Protein AF-A0A090NFR6-F1 (afdb_monomer_lite)

Sequence (154 aa):
MNPGTDLTVVDASGKQPIVLLQGYQMQGSENTLYLAAGQRLALATLSEEGIKALTVNGEWQADEYGNQWRQASLQGALTDPALADRKPLWQYAEKLDDTYCAGCHAPIAADHYTVNAWPSIAKGMGARTSMSENELDILTRYFQYNAKDITEKQ

Radius of gyration: 16.69 Å; chains: 1; bounding box: 44×32×42 Å

InterPro domains:
  IPR051174 Cytochrome c-type Electron Transfer [PTHR30333] (9-112)

Structure (mmCIF, N/CA/C/O backbone):
data_AF-A0A090NFR6-F1
#
_entry.id   AF-A0A090NFR6-F1
#
loop_
_atom_site.group_PDB
_atom_site.id
_atom_site.type_symbol
_atom_site.label_atom_id
_atom_site.label_alt_id
_atom_site.label_comp_id
_atom_site.label_asym_id
_atom_site.label_entity_id
_atom_site.label_seq_id
_atom_site.pdbx_PDB_ins_code
_atom_site.Cartn_x
_atom_site.Cartn_y
_atom_site.Cartn_z
_atom_site.occupancy
_atom_site.B_iso_or_equiv
_atom_site.auth_seq_id
_atom_site.auth_comp_id
_atom_site.auth_asym_id
_atom_site.auth_atom_id
_atom_site.pdbx_PDB_model_num
ATOM 1 N N . MET A 1 1 ? -3.425 7.484 4.835 1.00 87.62 1 MET A N 1
ATOM 2 C CA . MET A 1 1 ? -3.380 6.158 4.171 1.00 87.62 1 MET A CA 1
ATOM 3 C C . MET A 1 1 ? -2.516 6.277 2.940 1.00 87.62 1 MET A C 1
ATOM 5 O O . MET A 1 1 ? -2.387 7.384 2.429 1.00 87.62 1 MET A O 1
ATOM 9 N N . ASN A 1 2 ? -1.930 5.179 2.480 1.00 92.56 2 ASN A N 1
ATOM 10 C CA . ASN A 1 2 ? -1.019 5.230 1.351 1.00 92.56 2 ASN A CA 1
ATOM 11 C C . ASN A 1 2 ? -1.704 4.876 0.015 1.00 92.56 2 ASN A C 1
ATOM 13 O O . ASN A 1 2 ? -2.687 4.125 0.029 1.00 92.56 2 ASN A O 1
ATOM 17 N N . PRO A 1 3 ? -1.185 5.359 -1.135 1.00 92.31 3 PRO A N 1
ATOM 18 C CA . PRO A 1 3 ? -1.745 5.060 -2.449 1.00 92.31 3 PRO A CA 1
ATOM 19 C C . PRO A 1 3 ? -1.902 3.564 -2.722 1.00 92.31 3 PRO A C 1
ATOM 21 O O . PRO A 1 3 ? -1.072 2.740 -2.327 1.00 92.31 3 PRO A O 1
ATOM 24 N N . GLY A 1 4 ? -2.995 3.229 -3.407 1.00 92.81 4 GLY A N 1
ATOM 25 C CA . GLY A 1 4 ? -3.322 1.857 -3.768 1.00 92.81 4 GLY A CA 1
ATOM 26 C C . GLY A 1 4 ? -3.636 0.966 -2.574 1.00 92.81 4 GLY A C 1
ATOM 27 O O . GLY A 1 4 ? -3.490 -0.228 -2.703 1.00 92.81 4 GLY A O 1
ATOM 28 N N . THR A 1 5 ? -4.002 1.495 -1.406 1.00 94.38 5 THR A N 1
ATOM 29 C CA . THR A 1 5 ? -4.520 0.675 -0.296 1.00 94.38 5 THR A CA 1
ATOM 30 C C . THR A 1 5 ? -5.976 0.294 -0.565 1.00 94.38 5 THR A C 1
ATOM 32 O O . THR A 1 5 ? -6.773 1.171 -0.894 1.00 94.38 5 THR A O 1
ATOM 35 N N . ASP A 1 6 ? -6.336 -0.985 -0.401 1.00 92.38 6 ASP A N 1
ATOM 36 C CA . ASP A 1 6 ? -7.730 -1.432 -0.536 1.00 92.38 6 ASP A CA 1
ATOM 37 C C . ASP A 1 6 ? -8.523 -1.088 0.714 1.00 92.38 6 ASP A C 1
ATOM 39 O O . ASP A 1 6 ? -8.066 -1.270 1.845 1.00 92.38 6 ASP A O 1
ATOM 43 N N . LEU A 1 7 ? -9.741 -0.614 0.480 1.00 94.62 7 LEU A N 1
ATOM 44 C CA . LEU A 1 7 ? -10.709 -0.277 1.504 1.00 94.62 7 LEU A CA 1
ATOM 45 C C . LEU A 1 7 ? -12.019 -0.977 1.168 1.00 94.62 7 LEU A C 1
ATOM 47 O O . LEU A 1 7 ? -12.545 -0.835 0.066 1.00 94.62 7 LEU A O 1
ATOM 51 N N . THR A 1 8 ? -12.566 -1.707 2.134 1.00 95.06 8 THR A N 1
ATOM 52 C CA . THR A 1 8 ? -13.894 -2.308 1.989 1.00 95.06 8 THR A CA 1
ATOM 53 C C . THR A 1 8 ? -14.935 -1.329 2.510 1.00 95.06 8 THR A C 1
ATOM 55 O O . THR A 1 8 ? -14.901 -0.963 3.682 1.00 95.06 8 THR A O 1
ATOM 58 N N . VAL A 1 9 ? -15.871 -0.897 1.665 1.00 95.00 9 VAL A N 1
ATOM 59 C CA . VAL A 1 9 ? -16.996 -0.060 2.108 1.00 95.00 9 VAL A CA 1
ATOM 60 C C . VAL A 1 9 ? -17.951 -0.917 2.934 1.00 95.00 9 VAL A C 1
ATOM 62 O O . VAL A 1 9 ? -18.483 -1.905 2.434 1.00 95.00 9 VAL A O 1
ATOM 65 N N . VAL A 1 10 ? -18.170 -0.537 4.192 1.00 96.62 10 VAL A N 1
ATOM 66 C CA . VAL A 1 10 ? -19.092 -1.245 5.098 1.00 96.62 10 VAL A CA 1
ATOM 67 C C . VAL A 1 10 ? -20.444 -0.544 5.213 1.00 96.62 10 VAL A C 1
ATOM 69 O O . VAL A 1 10 ? -21.456 -1.200 5.436 1.00 96.62 10 VAL A O 1
ATOM 72 N N . ASP A 1 11 ? -20.470 0.777 5.039 1.00 95.12 11 ASP A N 1
ATOM 73 C CA . ASP A 1 11 ? -21.685 1.588 5.037 1.00 95.12 11 ASP A CA 1
ATOM 74 C C . ASP A 1 11 ? -21.459 2.832 4.169 1.00 95.12 11 ASP A C 1
ATOM 76 O O . ASP A 1 11 ? -20.455 3.524 4.318 1.00 95.12 11 ASP A O 1
ATOM 80 N N . ALA A 1 12 ? -22.392 3.121 3.265 1.00 92.81 12 ALA A N 1
ATOM 81 C CA . ALA A 1 12 ? -22.387 4.309 2.408 1.00 92.81 12 ALA A CA 1
ATOM 82 C C . ALA A 1 12 ? -23.692 5.120 2.509 1.00 92.81 12 ALA A C 1
ATOM 84 O O . ALA A 1 12 ? -23.943 5.994 1.683 1.00 92.81 12 ALA A O 1
ATOM 85 N N . SER A 1 13 ? -24.544 4.828 3.496 1.00 91.38 13 SER A N 1
ATOM 86 C CA . SER A 1 13 ? -25.833 5.501 3.699 1.00 91.38 13 SER A CA 1
ATOM 87 C C . SER A 1 13 ? -25.698 6.901 4.315 1.00 91.38 13 SER A C 1
ATOM 89 O O . SER A 1 13 ? -26.588 7.741 4.164 1.00 91.38 13 SER A O 1
ATOM 91 N N . GLY A 1 14 ? -24.586 7.154 5.011 1.00 87.81 14 GLY A N 1
ATOM 92 C CA . GLY A 1 14 ? -24.266 8.428 5.648 1.00 87.81 14 GLY A CA 1
ATOM 93 C C . GLY A 1 14 ? -23.604 9.454 4.719 1.00 87.81 14 GLY A C 1
ATOM 94 O O . GLY A 1 14 ? -23.395 9.232 3.532 1.00 87.81 14 GLY A O 1
ATOM 95 N N . LYS A 1 15 ? -23.227 10.608 5.290 1.00 87.44 15 LYS A N 1
ATOM 96 C CA . LYS A 1 15 ? -22.501 11.673 4.564 1.00 87.44 15 LYS A CA 1
ATOM 97 C C . LYS A 1 15 ? -21.082 11.275 4.156 1.00 87.44 15 LYS A C 1
ATOM 99 O O . LYS A 1 15 ? -20.573 11.783 3.165 1.00 87.44 15 LYS A O 1
ATOM 104 N N . GLN A 1 16 ? -20.441 10.435 4.961 1.00 93.38 16 GLN A N 1
ATOM 105 C CA . GLN A 1 16 ? -19.126 9.868 4.695 1.00 93.38 16 GLN A CA 1
ATOM 106 C C . GLN A 1 16 ? -19.268 8.352 4.751 1.00 93.38 16 GLN A C 1
ATOM 108 O O . GLN A 1 16 ? -19.887 7.858 5.701 1.00 93.38 16 GLN A O 1
ATOM 113 N N . PRO A 1 17 ? -18.736 7.614 3.765 1.00 94.56 17 PRO A N 1
ATOM 114 C CA . PRO A 1 17 ? -18.764 6.171 3.831 1.00 94.56 17 PRO A CA 1
ATOM 115 C C . PRO A 1 17 ? -17.872 5.701 4.980 1.00 94.56 17 PRO A C 1
ATOM 117 O O . PRO A 1 17 ? -16.782 6.233 5.208 1.00 94.56 17 PRO A O 1
ATOM 120 N N . ILE A 1 18 ? -18.340 4.696 5.705 1.00 96.00 18 ILE A N 1
ATOM 121 C CA . ILE A 1 18 ? -17.523 3.958 6.655 1.00 96.00 18 ILE A CA 1
ATOM 122 C C . ILE A 1 18 ? -16.798 2.868 5.870 1.00 96.00 18 ILE A C 1
ATOM 124 O O . ILE A 1 18 ? -17.405 2.126 5.090 1.00 96.00 18 ILE A O 1
ATOM 128 N N . VAL A 1 19 ? -15.491 2.776 6.078 1.00 96.44 19 VAL A N 1
ATOM 129 C CA . VAL A 1 19 ? -14.614 1.816 5.410 1.00 96.44 19 VAL A CA 1
ATOM 130 C C . VAL A 1 19 ? -13.887 0.951 6.427 1.00 96.44 19 VAL A C 1
ATOM 132 O O . VAL A 1 19 ? -13.605 1.381 7.544 1.00 96.44 19 VAL A O 1
ATOM 135 N N . LEU A 1 20 ? -13.579 -0.274 6.021 1.00 96.50 20 LEU A N 1
ATOM 136 C CA . LEU A 1 20 ? -12.737 -1.220 6.730 1.00 96.50 20 LEU A CA 1
ATOM 137 C C . LEU A 1 20 ? -11.392 -1.323 6.009 1.00 96.50 20 LEU A C 1
ATOM 139 O O . LEU A 1 20 ? -11.331 -1.685 4.832 1.00 96.50 20 LEU A O 1
ATOM 143 N N . LEU A 1 21 ? -10.326 -1.039 6.749 1.00 96.06 21 LEU A N 1
ATOM 144 C CA . LEU A 1 21 ? -8.948 -1.327 6.379 1.00 96.06 21 LEU A CA 1
ATOM 145 C C . LEU A 1 21 ? -8.512 -2.610 7.086 1.00 96.06 21 LEU A C 1
ATOM 147 O O . LEU A 1 21 ? -8.654 -2.723 8.305 1.00 96.06 21 LEU A O 1
ATOM 151 N N . GLN A 1 22 ? -7.954 -3.554 6.336 1.00 96.00 22 GLN A N 1
ATOM 152 C CA . GLN A 1 22 ? -7.386 -4.791 6.868 1.00 96.00 22 GLN A CA 1
ATOM 153 C C . GLN A 1 22 ? -5.902 -4.871 6.521 1.00 96.00 22 GLN A C 1
ATOM 155 O O . GLN A 1 22 ? -5.480 -4.416 5.461 1.00 96.00 22 GLN A O 1
ATOM 160 N N . GLY A 1 23 ? -5.115 -5.451 7.420 1.00 95.75 23 GLY A N 1
ATOM 161 C CA . GLY A 1 23 ? -3.697 -5.684 7.195 1.00 95.75 23 GLY A CA 1
ATOM 162 C C . GLY A 1 23 ? -3.059 -6.428 8.358 1.00 95.75 23 GLY A C 1
ATOM 163 O O . GLY A 1 23 ? -3.737 -7.064 9.168 1.00 95.75 23 GLY A O 1
ATOM 164 N N . TYR A 1 24 ? -1.739 -6.325 8.447 1.00 96.75 24 TYR A N 1
ATOM 165 C CA . TYR A 1 24 ? -0.934 -6.968 9.478 1.00 96.75 24 TYR A CA 1
ATOM 166 C C . TYR A 1 24 ? -0.137 -5.934 10.266 1.00 96.75 24 TYR A C 1
ATOM 168 O O . TYR A 1 24 ? 0.418 -4.998 9.692 1.00 96.75 24 TYR A O 1
ATOM 176 N N . GLN A 1 25 ? -0.049 -6.123 11.580 1.00 96.69 25 GLN A N 1
ATOM 177 C CA . GLN A 1 25 ? 0.918 -5.429 12.426 1.00 96.69 25 GLN A CA 1
ATOM 178 C C . GLN A 1 25 ? 2.178 -6.274 12.560 1.00 96.69 25 GLN A C 1
ATOM 180 O O . GLN A 1 25 ? 2.085 -7.496 12.675 1.00 96.69 25 GLN A O 1
ATOM 185 N N . MET A 1 26 ? 3.328 -5.607 12.621 1.00 96.44 26 MET A N 1
ATOM 186 C CA . MET A 1 26 ? 4.597 -6.194 13.047 1.00 96.44 26 MET A CA 1
ATOM 187 C C . MET A 1 26 ? 4.896 -5.740 14.478 1.00 96.44 26 MET A C 1
ATOM 189 O O . MET A 1 26 ? 4.750 -4.555 14.790 1.00 96.44 26 MET A O 1
ATOM 193 N N . GLN A 1 27 ? 5.319 -6.658 15.344 1.00 95.62 27 GLN A N 1
ATOM 194 C CA . GLN A 1 27 ? 5.689 -6.321 16.718 1.00 95.62 27 GLN A CA 1
ATOM 195 C C . GLN A 1 27 ? 6.874 -5.344 16.738 1.00 95.62 27 GLN A C 1
ATOM 197 O O . GLN A 1 27 ? 7.860 -5.538 16.023 1.00 95.62 27 GLN A O 1
ATOM 202 N N . GLY A 1 28 ? 6.772 -4.290 17.549 1.00 93.38 28 GLY A N 1
ATOM 203 C CA . GLY A 1 28 ? 7.728 -3.177 17.587 1.00 93.38 28 GLY A CA 1
ATOM 204 C C . GLY A 1 28 ? 7.521 -2.113 16.497 1.00 93.38 28 GLY A C 1
ATOM 205 O O . GLY A 1 28 ? 8.272 -1.140 16.456 1.00 93.38 28 GLY A O 1
ATOM 206 N N . SER A 1 29 ? 6.525 -2.280 15.620 1.00 94.00 29 SER A N 1
ATOM 207 C CA . SER A 1 29 ? 6.107 -1.307 14.599 1.00 94.00 29 SER A CA 1
ATOM 208 C C . SER A 1 29 ? 4.576 -1.263 14.465 1.00 94.00 29 SER A C 1
ATOM 210 O O . SER A 1 29 ? 4.019 -1.190 13.367 1.00 94.00 29 SER A O 1
ATOM 212 N N . GLU A 1 30 ? 3.871 -1.309 15.597 1.00 93.25 30 GLU A N 1
ATOM 213 C CA . GLU A 1 30 ? 2.408 -1.401 15.684 1.00 93.25 30 GLU A CA 1
ATOM 214 C C . GLU A 1 30 ? 1.675 -0.178 15.113 1.00 93.25 30 GLU A C 1
ATOM 216 O O . GLU A 1 30 ? 0.481 -0.254 14.818 1.00 93.25 30 GLU A O 1
ATOM 221 N N . ASN A 1 31 ? 2.379 0.939 14.925 1.00 95.56 31 ASN A N 1
ATOM 222 C CA . ASN A 1 31 ? 1.848 2.144 14.294 1.00 95.56 31 ASN A CA 1
ATOM 223 C C . ASN A 1 31 ? 1.685 2.021 12.771 1.00 95.56 31 ASN A C 1
ATOM 225 O O . ASN A 1 31 ? 1.238 2.975 12.144 1.00 95.56 31 ASN A O 1
ATOM 229 N N . THR A 1 32 ? 2.057 0.895 12.162 1.00 96.94 32 THR A N 1
ATOM 230 C CA . THR A 1 32 ? 1.957 0.682 10.716 1.00 96.94 32 THR A CA 1
ATOM 231 C C . THR A 1 32 ? 1.187 -0.599 10.423 1.00 96.94 32 THR A C 1
ATOM 233 O O . THR A 1 32 ? 1.455 -1.645 11.016 1.00 96.94 32 THR A O 1
ATOM 236 N N . LEU A 1 33 ? 0.238 -0.521 9.488 1.00 97.06 33 LEU A N 1
ATOM 237 C CA . LEU A 1 33 ? -0.394 -1.696 8.890 1.00 97.06 33 LEU A CA 1
ATOM 238 C C . LEU A 1 33 ? 0.293 -2.038 7.574 1.00 97.06 33 LEU A C 1
ATOM 240 O O . LEU A 1 33 ? 0.496 -1.167 6.726 1.00 97.06 33 LEU A O 1
ATOM 244 N N . TYR A 1 34 ? 0.607 -3.315 7.402 1.00 96.88 34 TYR A N 1
ATOM 245 C CA . TYR A 1 34 ? 1.237 -3.876 6.214 1.00 96.88 34 TYR A CA 1
ATOM 246 C C . TYR A 1 34 ? 0.270 -4.776 5.448 1.00 96.88 34 TYR A C 1
ATOM 248 O O . TYR A 1 34 ? -0.684 -5.294 6.031 1.00 96.88 34 TYR A O 1
ATOM 256 N N . LEU A 1 35 ? 0.528 -4.978 4.154 1.00 95.25 35 LEU A N 1
ATOM 257 C CA . LEU A 1 35 ? -0.309 -5.820 3.295 1.00 95.25 35 LEU A CA 1
ATOM 258 C C . LEU A 1 35 ? -0.394 -7.265 3.807 1.00 95.25 35 LEU A C 1
ATOM 260 O O . LEU A 1 35 ? -1.488 -7.808 3.933 1.00 95.25 35 LEU A O 1
ATOM 264 N N . ALA A 1 36 ? 0.752 -7.871 4.123 1.00 94.50 36 ALA A N 1
ATOM 265 C CA . ALA A 1 36 ? 0.840 -9.256 4.570 1.00 94.50 36 ALA A CA 1
ATOM 266 C C . ALA A 1 36 ? 1.980 -9.456 5.576 1.00 94.50 36 ALA A C 1
ATOM 268 O O . ALA A 1 36 ? 2.927 -8.666 5.632 1.00 94.50 36 ALA A O 1
ATOM 269 N N . ALA A 1 37 ? 1.913 -10.539 6.353 1.00 94.56 37 ALA A N 1
ATOM 270 C CA . ALA A 1 37 ? 3.024 -10.961 7.200 1.00 94.56 37 ALA A CA 1
ATOM 271 C C . ALA A 1 37 ? 4.287 -11.205 6.352 1.00 94.56 37 ALA A C 1
ATOM 273 O O . ALA A 1 37 ? 4.224 -11.811 5.284 1.00 94.56 37 ALA A O 1
ATOM 274 N N . GLY A 1 38 ? 5.432 -10.694 6.807 1.00 94.12 38 GLY A N 1
ATOM 275 C CA . GLY A 1 38 ? 6.707 -10.774 6.084 1.00 94.12 38 GLY A CA 1
ATOM 276 C C . GLY A 1 38 ? 6.840 -9.817 4.887 1.00 94.12 38 GLY A C 1
ATOM 277 O O . GLY A 1 38 ? 7.951 -9.626 4.392 1.00 94.12 38 GLY A O 1
ATOM 278 N N . GLN A 1 39 ? 5.763 -9.152 4.450 1.00 94.44 39 GLN A N 1
ATOM 279 C CA . GLN A 1 39 ? 5.766 -8.217 3.320 1.00 94.44 39 GLN A CA 1
ATOM 280 C C . GLN A 1 39 ? 5.618 -6.772 3.799 1.00 94.44 39 GLN A C 1
ATOM 282 O O . GLN A 1 39 ? 4.548 -6.313 4.192 1.00 94.44 39 GLN A O 1
ATOM 287 N N . ARG A 1 40 ? 6.706 -6.006 3.719 1.00 92.12 40 ARG A N 1
ATOM 288 C CA . ARG A 1 40 ? 6.825 -4.626 4.212 1.00 92.12 40 ARG A CA 1
ATOM 289 C C . ARG A 1 40 ? 6.249 -3.587 3.243 1.00 92.12 40 ARG A C 1
ATOM 291 O O . ARG A 1 40 ? 6.818 -2.510 3.066 1.00 92.12 40 ARG A O 1
ATOM 298 N N . LEU A 1 41 ? 5.104 -3.886 2.635 1.00 96.12 41 LEU A N 1
ATOM 299 C CA . LEU A 1 41 ? 4.298 -2.903 1.916 1.00 96.12 41 LEU A CA 1
ATOM 300 C C . LEU A 1 41 ? 3.349 -2.220 2.902 1.00 96.12 41 LEU A C 1
ATOM 302 O O . LEU A 1 41 ? 2.363 -2.816 3.330 1.00 96.12 41 LEU A O 1
ATOM 306 N N . ALA A 1 42 ? 3.659 -0.982 3.284 1.00 96.44 42 ALA A N 1
ATOM 307 C CA . ALA A 1 42 ? 2.842 -0.221 4.225 1.00 96.44 42 ALA A CA 1
ATOM 308 C C . ALA A 1 42 ? 1.538 0.266 3.569 1.00 96.44 42 ALA A C 1
ATOM 310 O O . ALA A 1 42 ? 1.570 0.999 2.572 1.00 96.44 42 ALA A O 1
ATOM 311 N N . LEU A 1 43 ? 0.403 -0.066 4.179 1.00 96.38 43 LEU A N 1
ATOM 312 C CA . LEU A 1 43 ? -0.941 0.381 3.800 1.00 96.38 43 LEU A CA 1
ATOM 313 C C . LEU A 1 43 ? -1.294 1.718 4.463 1.00 96.38 43 LEU A C 1
ATOM 315 O O . LEU A 1 43 ? -1.789 2.651 3.830 1.00 96.38 43 LEU A O 1
ATOM 319 N N . ALA A 1 44 ? -1.002 1.841 5.756 1.00 95.88 44 ALA A N 1
ATOM 320 C CA . ALA A 1 44 ? -1.287 3.048 6.517 1.00 95.88 44 ALA A CA 1
ATOM 321 C C . ALA A 1 44 ? -0.366 3.184 7.727 1.00 95.88 44 ALA A C 1
ATOM 323 O O . ALA A 1 44 ? 0.004 2.190 8.351 1.00 95.88 44 ALA A O 1
ATOM 324 N N . THR A 1 45 ? -0.085 4.434 8.083 1.00 95.69 45 THR A N 1
ATOM 325 C CA . THR A 1 45 ? 0.448 4.817 9.391 1.00 95.69 45 THR A CA 1
ATOM 326 C C . THR A 1 45 ? -0.713 5.258 10.276 1.00 95.69 45 THR A C 1
ATOM 328 O O . THR A 1 45 ? -1.600 5.987 9.825 1.00 95.69 45 THR A O 1
ATOM 331 N N . LEU A 1 46 ? -0.716 4.807 11.523 1.00 95.06 46 LEU A N 1
ATOM 332 C CA . LEU A 1 46 ? -1.763 5.023 12.510 1.00 95.06 46 LEU A CA 1
ATOM 333 C C . LEU A 1 46 ? -1.314 6.055 13.546 1.00 95.06 46 LEU A C 1
ATOM 335 O O . LEU A 1 46 ? -0.162 6.047 13.982 1.00 95.06 46 LEU A O 1
ATOM 339 N N . SER A 1 47 ? -2.244 6.912 13.970 1.00 94.69 47 SER A N 1
ATOM 340 C CA . SER A 1 47 ? -2.070 7.715 15.182 1.00 94.69 47 SER A CA 1
ATOM 341 C C . SER A 1 47 ? -2.201 6.842 16.434 1.00 94.69 47 SER A C 1
ATOM 343 O O . SER A 1 47 ? -2.599 5.677 16.354 1.00 94.69 47 SER A O 1
ATOM 345 N N . GLU A 1 48 ? -1.926 7.403 17.612 1.00 94.00 48 GLU A N 1
ATOM 346 C CA . GLU A 1 48 ? -2.148 6.696 18.880 1.00 94.00 48 GLU A CA 1
ATOM 347 C C . GLU A 1 48 ? -3.610 6.263 19.061 1.00 94.00 48 GLU A C 1
ATOM 349 O O . GLU A 1 48 ? -3.883 5.167 19.554 1.00 94.00 48 GLU A O 1
ATOM 354 N N . GLU A 1 49 ? -4.559 7.100 18.643 1.00 93.94 49 GLU A N 1
ATOM 355 C CA . GLU A 1 49 ? -5.989 6.784 18.651 1.00 93.94 49 GLU A CA 1
ATOM 356 C C . GLU A 1 49 ? -6.296 5.644 17.681 1.00 93.94 49 GLU A C 1
ATOM 358 O O . GLU A 1 49 ? -7.026 4.721 18.036 1.00 93.94 49 GLU A O 1
ATOM 363 N N . GLY A 1 50 ? -5.691 5.673 16.489 1.00 94.06 50 GLY A N 1
ATOM 364 C CA . GLY A 1 50 ? -5.821 4.608 15.497 1.00 94.06 50 GLY A CA 1
ATOM 365 C C . GLY A 1 50 ? -5.340 3.262 16.033 1.00 94.06 50 GLY A C 1
ATOM 366 O O . GLY A 1 50 ? -6.039 2.266 15.878 1.00 94.06 50 GLY A O 1
ATOM 367 N N . ILE A 1 51 ? -4.201 3.235 16.732 1.00 93.75 51 ILE A N 1
ATOM 368 C CA . ILE A 1 51 ? -3.669 2.017 17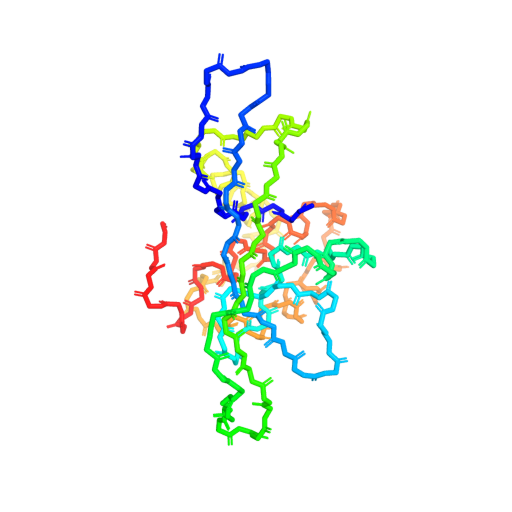.365 1.00 93.75 51 ILE A CA 1
ATOM 369 C C . ILE A 1 51 ? -4.639 1.483 18.426 1.00 93.75 51 ILE A C 1
ATOM 371 O O . ILE A 1 51 ? -4.900 0.282 18.462 1.00 93.75 51 ILE A O 1
ATOM 375 N N . LYS A 1 52 ? -5.201 2.357 19.272 1.00 93.88 52 LYS A N 1
ATOM 376 C CA . LYS A 1 52 ? -6.173 1.967 20.314 1.00 93.88 52 LYS A CA 1
ATOM 377 C C . LYS A 1 52 ? -7.499 1.471 19.731 1.00 93.88 52 LYS A C 1
ATOM 379 O O . LYS A 1 52 ? -8.166 0.661 20.367 1.00 93.88 52 LYS A O 1
ATOM 384 N N . ALA A 1 53 ? -7.876 1.958 18.550 1.00 95.62 53 ALA A N 1
ATOM 385 C CA . ALA A 1 53 ? -9.105 1.590 17.853 1.00 95.62 53 ALA A CA 1
ATOM 386 C C . ALA A 1 53 ? -8.973 0.325 16.985 1.00 95.62 53 ALA A C 1
ATOM 388 O O . ALA A 1 53 ? -9.971 -0.138 16.429 1.00 95.62 53 ALA A O 1
ATOM 389 N N . LEU A 1 54 ? -7.769 -0.243 16.848 1.00 95.56 54 LEU A N 1
ATOM 390 C CA . LEU A 1 54 ? -7.578 -1.465 16.077 1.00 95.56 54 LEU A CA 1
ATOM 391 C C . LEU A 1 54 ? -8.344 -2.633 16.688 1.00 95.56 54 LEU A C 1
ATOM 393 O O . LEU A 1 54 ? -8.221 -2.953 17.869 1.00 95.56 54 LEU A O 1
ATOM 397 N N . THR A 1 55 ? -9.048 -3.349 15.824 1.00 96.81 55 THR A N 1
ATOM 398 C CA . THR A 1 55 ? -9.496 -4.703 16.125 1.00 96.81 55 THR A CA 1
ATOM 399 C C . THR A 1 55 ? -8.366 -5.656 15.766 1.00 96.81 55 THR A C 1
ATOM 401 O O . THR A 1 55 ? -7.986 -5.767 14.600 1.00 96.81 55 THR A O 1
ATOM 404 N N . VAL A 1 56 ? -7.792 -6.309 16.773 1.00 95.06 56 VAL A N 1
ATOM 405 C CA . VAL A 1 56 ? -6.754 -7.326 16.580 1.00 95.06 56 VAL A CA 1
ATOM 406 C C . VAL A 1 56 ? -7.425 -8.660 16.282 1.00 95.06 56 VAL A C 1
ATOM 408 O O . VAL A 1 56 ? -8.233 -9.139 17.074 1.00 95.06 56 VAL A O 1
ATOM 411 N N . ASN A 1 57 ? -7.061 -9.263 15.153 1.00 87.31 57 ASN A N 1
ATOM 412 C CA . ASN A 1 57 ? -7.624 -10.519 14.682 1.00 87.31 57 ASN A CA 1
ATOM 413 C C . ASN A 1 57 ? -6.545 -11.605 14.778 1.00 87.31 57 ASN A C 1
ATOM 415 O O . ASN A 1 57 ? -5.700 -11.748 13.902 1.00 87.31 57 ASN A O 1
ATOM 419 N N . GLY A 1 58 ? -6.560 -12.368 15.870 1.00 86.69 58 GLY A N 1
ATOM 420 C CA . GLY A 1 58 ? -5.631 -13.479 16.081 1.00 86.69 58 GLY A CA 1
ATOM 421 C C . GLY A 1 58 ? -4.389 -13.139 16.906 1.00 86.69 58 GLY A C 1
ATOM 422 O O . GLY A 1 58 ? -4.218 -12.033 17.424 1.00 86.69 58 GLY A O 1
ATOM 423 N N . GLU A 1 59 ? -3.544 -14.151 17.073 1.00 93.81 59 GLU A N 1
ATOM 424 C CA . GLU A 1 59 ? -2.340 -14.099 17.901 1.00 93.81 59 GLU A CA 1
ATOM 425 C C . GLU A 1 59 ? -1.106 -13.696 17.090 1.00 93.81 59 GLU A C 1
ATOM 427 O O . GLU A 1 59 ? -1.110 -13.710 15.858 1.00 93.81 59 GLU A O 1
ATOM 432 N N . TRP A 1 60 ? -0.035 -13.336 17.797 1.00 96.81 60 TRP A N 1
ATOM 433 C CA . TRP A 1 60 ? 1.270 -13.120 17.184 1.00 96.81 60 TRP A CA 1
ATOM 434 C C . TRP A 1 60 ? 1.827 -14.428 16.620 1.00 96.81 60 TRP A C 1
ATOM 436 O O . TRP A 1 60 ? 1.823 -15.457 17.294 1.00 96.81 60 TRP A O 1
ATOM 446 N N . GLN A 1 61 ? 2.327 -14.369 15.390 1.00 96.88 61 GLN A N 1
ATOM 447 C CA . GLN A 1 61 ? 2.948 -15.486 14.693 1.00 96.88 61 GLN A CA 1
ATOM 448 C C . GLN A 1 61 ? 4.282 -15.054 14.092 1.00 96.88 61 GLN A C 1
ATOM 450 O O . GLN A 1 61 ? 4.385 -13.991 13.480 1.00 96.88 61 GLN A O 1
ATOM 455 N N . ALA A 1 62 ? 5.303 -15.890 14.266 1.00 96.81 62 ALA A N 1
ATOM 456 C CA . ALA A 1 62 ? 6.620 -15.660 13.694 1.00 96.81 62 ALA A CA 1
ATOM 457 C C . ALA A 1 62 ? 6.614 -15.904 12.178 1.00 96.81 62 ALA A C 1
ATOM 459 O O . ALA A 1 62 ? 6.081 -16.916 11.721 1.00 96.81 62 ALA A O 1
ATOM 460 N N . ASP A 1 63 ? 7.269 -15.030 11.415 1.00 94.25 63 ASP A N 1
ATOM 461 C CA . ASP A 1 63 ? 7.731 -15.365 10.067 1.00 94.25 63 ASP A CA 1
ATOM 462 C C . ASP A 1 63 ? 9.032 -16.195 10.107 1.00 94.25 63 ASP A C 1
ATOM 464 O O . ASP A 1 63 ? 9.586 -16.481 11.172 1.00 94.25 63 ASP A O 1
ATOM 468 N N . GLU A 1 64 ? 9.543 -16.579 8.934 1.00 92.31 64 GLU A N 1
ATOM 469 C CA . GLU A 1 64 ? 10.777 -17.371 8.791 1.00 92.31 64 GLU A CA 1
ATOM 470 C C . GLU A 1 64 ? 12.040 -16.684 9.353 1.00 92.31 64 GLU A C 1
ATOM 472 O O . GLU A 1 64 ? 13.049 -17.344 9.601 1.00 92.31 64 GLU A O 1
ATOM 477 N N . TYR A 1 65 ? 11.979 -15.372 9.597 1.00 91.94 65 TYR A N 1
ATOM 478 C CA . TYR A 1 65 ? 13.059 -14.566 10.168 1.00 91.94 65 TYR A CA 1
ATOM 479 C C . TYR A 1 65 ? 12.834 -14.246 11.654 1.00 91.94 65 TYR A C 1
ATOM 481 O O . TYR A 1 65 ? 13.630 -13.522 12.254 1.00 91.94 65 TYR A O 1
ATOM 489 N N . GLY A 1 66 ? 11.762 -14.770 12.257 1.00 94.56 66 GLY A N 1
ATOM 490 C CA . GLY A 1 66 ? 11.419 -14.568 13.662 1.00 94.56 66 GLY A CA 1
ATOM 491 C C . GLY A 1 66 ? 10.666 -13.270 13.964 1.00 94.56 66 GLY A C 1
ATOM 492 O O . GLY A 1 66 ? 10.385 -13.007 15.137 1.00 94.56 66 GLY A O 1
ATOM 493 N N . ASN A 1 67 ? 10.305 -12.464 12.957 1.00 96.31 67 ASN A N 1
ATOM 494 C CA . A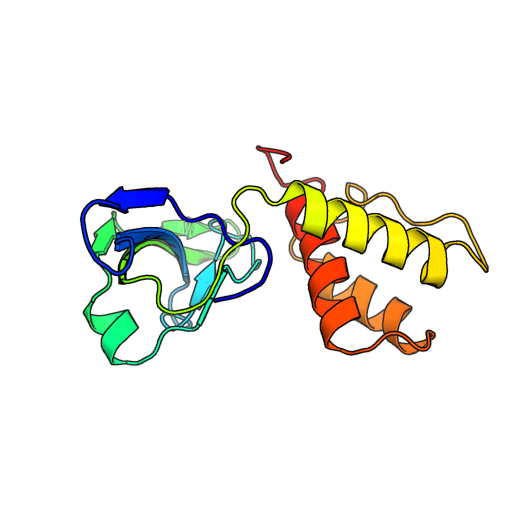SN A 1 67 ? 9.483 -11.276 13.194 1.00 96.31 67 ASN A CA 1
ATOM 495 C C . ASN A 1 67 ? 8.061 -11.710 13.545 1.00 96.31 67 ASN A C 1
ATOM 497 O O . ASN A 1 67 ? 7.488 -12.562 12.871 1.00 96.31 67 ASN A O 1
ATOM 501 N N . GLN A 1 68 ? 7.482 -11.105 14.578 1.00 97.62 68 GLN A N 1
ATOM 502 C CA . GLN A 1 68 ? 6.122 -11.414 15.006 1.00 97.62 68 GLN A CA 1
ATOM 503 C C . GLN A 1 68 ? 5.113 -10.554 14.248 1.00 97.62 68 GLN A C 1
ATOM 505 O O . GLN A 1 68 ? 5.212 -9.325 14.247 1.00 97.62 68 GLN A O 1
ATOM 510 N N . TRP A 1 69 ? 4.115 -11.207 13.660 1.00 97.62 69 TRP A N 1
ATOM 511 C CA . TRP A 1 69 ? 3.037 -10.591 12.899 1.00 97.62 69 TRP A CA 1
ATOM 512 C C . TRP A 1 69 ? 1.672 -11.020 13.423 1.00 97.62 69 TRP A C 1
ATOM 514 O O . TRP A 1 69 ? 1.508 -12.141 13.894 1.00 97.62 69 TRP A O 1
ATOM 524 N N . ARG A 1 70 ? 0.675 -10.146 13.320 1.00 96.94 70 ARG A N 1
ATOM 525 C CA . ARG A 1 70 ? -0.730 -10.496 13.578 1.00 96.94 70 ARG A CA 1
ATOM 526 C C . ARG A 1 70 ? -1.644 -9.705 12.661 1.00 96.94 70 ARG A C 1
ATOM 528 O O . ARG A 1 70 ? -1.295 -8.586 12.280 1.00 96.94 70 ARG A O 1
ATOM 535 N N . GLN A 1 71 ? -2.812 -10.247 12.338 1.00 96.75 71 GLN A N 1
ATOM 536 C CA . GLN A 1 71 ? -3.798 -9.489 11.576 1.00 96.75 71 GLN A CA 1
ATOM 537 C C . GLN A 1 71 ? -4.442 -8.426 12.465 1.00 96.75 71 GLN A C 1
ATOM 539 O O . GLN A 1 71 ? -4.695 -8.628 13.655 1.00 96.75 71 GLN A O 1
ATOM 544 N N . ALA A 1 72 ? -4.722 -7.276 11.875 1.00 96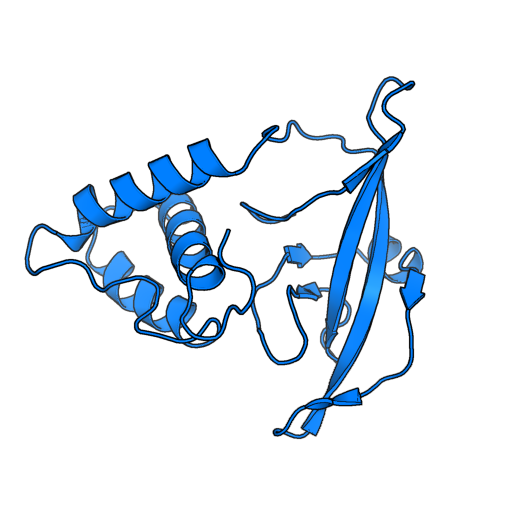.94 72 ALA A N 1
ATOM 545 C CA . ALA A 1 72 ? -5.477 -6.221 12.516 1.00 96.94 72 ALA A CA 1
ATOM 546 C C . ALA A 1 72 ? -6.321 -5.490 11.477 1.00 96.94 72 ALA A C 1
ATOM 548 O O . ALA A 1 72 ? -6.008 -5.458 10.284 1.00 96.94 72 ALA A O 1
ATOM 549 N N . SER A 1 73 ? -7.408 -4.897 11.941 1.00 96.94 73 SER A N 1
ATOM 550 C CA . SER A 1 73 ? -8.292 -4.111 11.100 1.00 96.94 73 SER A CA 1
ATOM 551 C C . SER A 1 73 ? -8.740 -2.845 11.802 1.00 96.94 73 SER A C 1
ATOM 553 O O . SER A 1 73 ? -8.907 -2.822 13.022 1.00 96.94 73 SER A O 1
ATOM 555 N N . LEU A 1 74 ? -8.973 -1.803 11.014 1.00 96.25 74 LEU A N 1
ATOM 556 C CA . LEU A 1 74 ? -9.485 -0.525 11.478 1.00 96.25 74 LEU A CA 1
ATOM 557 C C . LEU A 1 74 ? -10.716 -0.158 10.662 1.00 96.25 74 LEU A C 1
ATOM 559 O O . LEU A 1 74 ? -10.678 -0.194 9.433 1.00 96.25 74 LEU A O 1
ATOM 563 N N . GLN A 1 75 ? -11.789 0.217 11.346 1.00 96.12 75 GLN A N 1
ATOM 564 C CA . GLN A 1 75 ? -12.975 0.774 10.716 1.00 96.12 75 GLN A CA 1
ATOM 565 C C . GLN A 1 75 ? -13.071 2.263 11.044 1.00 96.12 75 GLN A C 1
ATOM 567 O O . GLN A 1 75 ? -12.848 2.666 12.185 1.00 96.12 75 GLN A O 1
ATOM 572 N N . GLY A 1 76 ? -13.402 3.082 10.052 1.00 94.06 76 GLY A N 1
ATOM 573 C CA . GLY A 1 76 ? -13.528 4.523 10.239 1.00 94.06 76 GLY A CA 1
ATOM 574 C C . GLY A 1 76 ? -14.228 5.204 9.074 1.00 94.06 76 GLY A C 1
ATOM 575 O O . GLY A 1 76 ? -14.414 4.615 8.011 1.00 94.06 76 GLY A O 1
ATOM 576 N N . ALA A 1 77 ? -14.633 6.453 9.287 1.00 94.38 77 ALA A N 1
ATOM 577 C CA . ALA A 1 77 ? -15.180 7.279 8.222 1.00 94.38 77 ALA A CA 1
ATOM 578 C C . ALA A 1 77 ? -14.070 7.688 7.247 1.00 94.38 77 ALA A C 1
ATOM 580 O O . ALA A 1 77 ? -13.005 8.149 7.663 1.00 94.38 77 ALA A O 1
ATOM 581 N N . LEU A 1 78 ? -14.328 7.539 5.951 1.00 93.56 78 LEU A N 1
ATOM 582 C CA . LEU A 1 78 ? -13.449 8.041 4.907 1.00 93.56 78 LEU A CA 1
ATOM 583 C C . LEU A 1 78 ? -13.723 9.536 4.701 1.00 93.56 78 LEU A C 1
ATOM 585 O O . LEU A 1 78 ? -14.787 9.928 4.218 1.00 93.56 78 LEU A O 1
ATOM 589 N N . THR A 1 79 ? -12.762 10.369 5.094 1.00 91.12 79 THR A N 1
ATOM 590 C CA . THR A 1 79 ? -12.872 11.833 5.014 1.00 91.12 79 THR A CA 1
ATOM 591 C C . THR A 1 79 ? -12.334 12.405 3.709 1.00 91.12 79 THR A C 1
ATOM 593 O O . THR A 1 79 ? -12.842 13.422 3.242 1.00 91.12 79 THR A O 1
ATOM 596 N N . ASP A 1 80 ? -11.330 11.750 3.126 1.00 88.88 80 ASP A N 1
ATOM 597 C CA . ASP A 1 80 ? -10.684 12.180 1.889 1.00 88.88 80 ASP A CA 1
ATOM 598 C C . ASP A 1 80 ? -11.273 11.448 0.675 1.00 88.88 80 ASP A C 1
ATOM 600 O O . ASP A 1 80 ? -11.686 10.291 0.792 1.00 88.88 80 ASP A O 1
ATOM 604 N N . PRO A 1 81 ? -11.294 12.074 -0.515 1.00 87.38 81 PRO A N 1
ATOM 605 C CA . PRO A 1 81 ? -11.687 11.389 -1.738 1.00 87.38 81 PRO A CA 1
ATOM 606 C C . PRO A 1 81 ? -10.813 10.156 -1.997 1.00 87.38 81 PRO A C 1
ATOM 608 O O . PRO A 1 81 ? -9.589 10.214 -1.887 1.00 87.38 81 PRO A O 1
ATOM 611 N N . ALA A 1 82 ? -11.442 9.059 -2.412 1.00 90.25 82 ALA A N 1
ATOM 612 C CA . ALA A 1 82 ? -10.762 7.852 -2.863 1.00 90.25 82 ALA A CA 1
ATOM 613 C C . ALA A 1 82 ? -11.202 7.490 -4.284 1.00 90.25 82 ALA A C 1
ATOM 615 O O . ALA A 1 82 ? -12.304 7.831 -4.722 1.00 90.25 82 ALA A O 1
ATOM 616 N N . LEU A 1 83 ? -10.331 6.787 -5.007 1.00 92.00 83 LEU A N 1
ATOM 617 C CA . LEU A 1 83 ? -10.693 6.183 -6.284 1.00 92.00 83 LEU A CA 1
ATOM 618 C C . LEU A 1 83 ? -11.622 4.987 -6.041 1.00 92.00 83 LEU A C 1
ATOM 620 O O . LEU A 1 83 ? -11.455 4.258 -5.068 1.00 92.00 83 LEU A O 1
ATOM 624 N N . ALA A 1 84 ? -12.571 4.767 -6.950 1.00 90.94 84 ALA A N 1
ATOM 625 C CA . ALA A 1 84 ? -13.455 3.600 -6.897 1.00 90.94 84 ALA A CA 1
ATOM 626 C C . ALA A 1 84 ? -12.744 2.288 -7.285 1.00 90.94 84 ALA A C 1
ATOM 628 O O . ALA A 1 84 ? -13.214 1.209 -6.943 1.00 90.94 84 ALA A O 1
ATOM 629 N N . ASP A 1 85 ? -11.639 2.386 -8.025 1.00 90.94 85 ASP A N 1
ATOM 630 C CA . ASP A 1 85 ? -10.820 1.273 -8.504 1.00 90.94 85 ASP A CA 1
ATOM 631 C C . ASP A 1 85 ? -9.364 1.770 -8.610 1.00 90.94 85 ASP A C 1
ATOM 633 O O . ASP A 1 85 ? -9.123 2.961 -8.843 1.00 90.94 85 ASP A O 1
ATOM 637 N N . ARG A 1 86 ? -8.384 0.880 -8.428 1.00 92.50 86 ARG A N 1
ATOM 638 C CA . ARG A 1 86 ? -6.953 1.210 -8.506 1.00 92.50 86 ARG A CA 1
ATOM 639 C C . ARG A 1 86 ? -6.423 1.326 -9.937 1.00 92.50 86 ARG A C 1
ATOM 641 O O . ARG A 1 86 ? -5.373 1.929 -10.130 1.00 92.50 86 ARG A O 1
ATOM 648 N N . LYS A 1 87 ? -7.123 0.808 -10.951 1.00 93.88 87 LYS A N 1
ATOM 649 C CA . LYS A 1 87 ? -6.693 0.813 -12.363 1.00 93.88 87 LYS A CA 1
ATOM 650 C C . LYS A 1 87 ? -6.187 2.170 -12.852 1.00 93.88 87 LYS A C 1
ATOM 652 O O . LYS A 1 87 ? -5.121 2.180 -13.456 1.00 93.88 87 LYS A O 1
ATOM 657 N N . PRO A 1 88 ? -6.850 3.315 -12.588 1.00 95.81 88 PRO A N 1
ATOM 658 C CA . PRO A 1 88 ? -6.327 4.607 -13.030 1.00 95.81 88 PRO A CA 1
ATOM 659 C C . PRO A 1 88 ? -4.984 4.962 -12.376 1.00 95.81 88 PRO A C 1
ATOM 661 O O . PRO A 1 88 ? -4.135 5.582 -13.012 1.00 95.81 88 PRO A O 1
ATOM 664 N N . LEU A 1 89 ? -4.772 4.549 -11.121 1.00 96.06 89 LEU A N 1
ATOM 665 C CA . LEU A 1 89 ? -3.501 4.729 -10.419 1.00 96.06 89 LEU A CA 1
ATOM 666 C C . LEU A 1 89 ? -2.400 3.859 -11.042 1.00 96.06 89 LEU A C 1
ATOM 668 O O . LEU A 1 89 ? -1.288 4.338 -11.240 1.00 96.06 89 LEU A O 1
ATOM 672 N N . TRP A 1 90 ? -2.711 2.609 -11.391 1.00 95.94 90 TRP A N 1
ATOM 673 C CA . TRP A 1 90 ? -1.753 1.692 -12.019 1.00 95.94 90 TRP A CA 1
ATOM 674 C C . TRP A 1 90 ? -1.429 2.063 -13.460 1.00 95.94 90 TRP A C 1
ATOM 676 O O . TRP A 1 90 ? -0.259 2.080 -13.814 1.00 95.94 90 TRP A O 1
ATOM 686 N N . GLN A 1 91 ? -2.405 2.519 -14.242 1.00 97.06 91 GLN A N 1
ATOM 687 C CA . GLN A 1 91 ? -2.152 3.105 -15.564 1.00 97.06 91 GLN A CA 1
ATOM 688 C C . GLN A 1 91 ? -1.233 4.330 -15.482 1.00 97.06 91 GLN A C 1
ATOM 690 O O . GLN A 1 91 ? -0.385 4.544 -16.349 1.00 97.06 91 GLN A O 1
ATOM 695 N N . TYR A 1 92 ? -1.388 5.151 -14.440 1.00 97.56 92 TYR A N 1
ATOM 696 C CA . TYR A 1 92 ? -0.479 6.268 -14.209 1.00 97.56 92 TYR A CA 1
ATOM 697 C C . TYR A 1 92 ? 0.928 5.785 -13.838 1.00 97.56 92 TYR A C 1
ATOM 699 O O . TYR A 1 92 ? 1.898 6.286 -14.400 1.00 97.56 92 TYR A O 1
ATOM 707 N N . ALA A 1 93 ? 1.051 4.779 -12.968 1.00 97.25 93 ALA A N 1
ATOM 708 C CA . ALA A 1 93 ? 2.340 4.186 -12.614 1.00 97.25 93 ALA A CA 1
ATOM 709 C C . ALA A 1 93 ? 3.053 3.546 -13.818 1.00 97.25 93 ALA A C 1
ATOM 711 O O . ALA A 1 93 ? 4.233 3.802 -14.026 1.00 97.25 93 ALA A O 1
ATOM 712 N N . GLU A 1 94 ? 2.341 2.795 -14.660 1.00 96.19 94 GLU A N 1
ATOM 713 C CA . GLU A 1 94 ? 2.875 2.237 -15.911 1.00 96.19 94 GLU A CA 1
ATOM 714 C C . GLU A 1 94 ? 3.398 3.339 -16.839 1.00 96.19 94 GLU A C 1
ATOM 716 O O . GLU A 1 94 ? 4.478 3.222 -17.415 1.00 96.19 94 GLU A O 1
ATOM 721 N N . LYS A 1 95 ? 2.670 4.457 -16.939 1.00 96.56 95 LYS A N 1
ATOM 722 C CA . LYS A 1 95 ? 3.122 5.614 -17.715 1.00 96.56 95 LYS A CA 1
ATOM 723 C C . LYS A 1 95 ? 4.375 6.260 -17.120 1.00 96.56 95 LYS A C 1
ATOM 725 O O . LYS A 1 95 ? 5.219 6.731 -17.883 1.00 96.56 95 LYS A O 1
ATOM 730 N N . LEU A 1 96 ? 4.498 6.311 -15.792 1.00 96.50 96 LEU A N 1
ATOM 731 C CA . LEU A 1 96 ? 5.715 6.785 -15.129 1.00 96.50 96 LEU A CA 1
ATOM 732 C C . LEU A 1 96 ? 6.904 5.871 -15.454 1.00 96.50 96 LEU A C 1
ATOM 734 O O . LEU A 1 96 ? 7.964 6.383 -15.806 1.00 96.50 96 LEU A O 1
ATOM 738 N N . ASP A 1 97 ? 6.720 4.552 -15.392 1.00 95.31 97 ASP A N 1
ATOM 739 C CA . ASP A 1 97 ? 7.762 3.575 -15.732 1.00 95.31 97 ASP A CA 1
ATOM 740 C C . ASP A 1 97 ? 8.228 3.733 -17.189 1.00 95.31 97 ASP A C 1
ATOM 742 O O . ASP A 1 97 ? 9.418 3.904 -17.456 1.00 95.31 97 ASP A O 1
ATOM 746 N N . ASP A 1 98 ? 7.292 3.809 -18.139 1.00 93.94 98 ASP A N 1
ATOM 747 C CA . ASP A 1 98 ? 7.612 4.025 -19.556 1.00 93.94 98 ASP A CA 1
ATOM 748 C C . ASP A 1 98 ? 8.343 5.362 -19.783 1.00 93.94 98 ASP A C 1
ATOM 750 O O . ASP A 1 98 ? 9.393 5.419 -20.423 1.00 93.94 98 ASP A O 1
ATOM 754 N N . THR A 1 99 ? 7.843 6.444 -19.180 1.00 94.50 99 THR A N 1
ATOM 755 C CA . THR A 1 99 ? 8.400 7.793 -19.375 1.00 94.50 99 THR A CA 1
ATOM 756 C C . THR A 1 99 ? 9.813 7.931 -18.804 1.00 94.50 99 THR A C 1
ATOM 758 O O . THR A 1 99 ? 10.664 8.579 -19.416 1.00 94.50 99 THR A O 1
ATOM 761 N N . TYR A 1 100 ? 10.069 7.363 -17.622 1.00 93.69 100 TYR A N 1
ATOM 762 C CA . TYR A 1 100 ? 11.295 7.626 -16.866 1.00 93.69 100 TYR A CA 1
ATOM 763 C C . TYR A 1 100 ? 12.316 6.486 -16.902 1.00 93.69 100 TYR A C 1
ATOM 765 O O . TYR A 1 100 ? 13.505 6.747 -16.698 1.00 93.69 100 TYR A O 1
ATOM 773 N N . CYS A 1 101 ? 11.899 5.247 -17.172 1.00 90.00 101 CYS A N 1
ATOM 774 C CA . CYS A 1 101 ? 12.771 4.072 -17.104 1.00 90.00 101 CYS A CA 1
ATOM 775 C C . CYS A 1 101 ? 13.068 3.440 -18.475 1.00 90.00 101 CYS A C 1
ATOM 777 O O . CYS A 1 101 ? 14.102 2.783 -18.602 1.00 90.00 101 CYS A O 1
ATOM 779 N N . ALA A 1 102 ? 12.260 3.686 -19.517 1.00 90.81 102 ALA A N 1
ATOM 780 C CA . ALA A 1 102 ? 12.459 3.083 -20.846 1.00 90.81 102 ALA A CA 1
ATOM 781 C C . ALA A 1 102 ? 13.480 3.809 -21.750 1.00 90.81 102 ALA A C 1
ATOM 783 O O . ALA A 1 102 ? 13.811 3.330 -22.835 1.00 90.81 102 ALA A O 1
ATOM 784 N N . GLY A 1 103 ? 13.993 4.972 -21.334 1.00 84.44 103 GLY A N 1
ATOM 785 C CA . GLY A 1 103 ? 14.856 5.810 -22.180 1.00 84.44 103 GLY A CA 1
ATOM 786 C C . GLY A 1 103 ? 16.281 5.281 -22.395 1.00 84.44 103 GLY A C 1
ATOM 787 O O . GLY A 1 103 ? 16.903 5.595 -23.409 1.00 84.44 103 GLY A O 1
ATOM 788 N N . CYS A 1 104 ? 16.809 4.485 -21.458 1.00 82.06 104 CYS A N 1
ATOM 789 C CA . CYS A 1 104 ? 18.205 4.016 -21.480 1.00 82.06 104 CYS A CA 1
ATOM 790 C C . CYS A 1 104 ? 18.336 2.495 -21.646 1.00 82.06 104 CYS A C 1
ATOM 792 O O . CYS A 1 104 ? 19.327 2.011 -22.191 1.00 82.06 104 CYS A O 1
ATOM 794 N N . HIS A 1 105 ? 17.359 1.738 -21.155 1.00 89.06 105 HIS A N 1
ATOM 795 C CA . HIS A 1 105 ? 17.265 0.284 -21.251 1.00 89.06 105 HIS A CA 1
ATOM 796 C C . HIS A 1 105 ? 15.788 -0.117 -21.193 1.00 89.06 105 HIS A C 1
ATOM 798 O O . HIS A 1 105 ? 14.928 0.713 -20.915 1.00 89.06 105 HIS A O 1
ATOM 804 N N . ALA A 1 106 ? 15.487 -1.395 -21.425 1.00 90.44 106 ALA A N 1
ATOM 805 C CA . ALA A 1 106 ? 14.134 -1.898 -21.211 1.00 90.44 106 ALA A CA 1
ATOM 806 C C . ALA A 1 106 ? 13.740 -1.767 -19.722 1.00 90.44 106 ALA A C 1
ATOM 808 O O . ALA A 1 106 ? 14.583 -2.064 -18.864 1.00 90.44 106 ALA A O 1
ATOM 809 N N . PRO A 1 107 ? 12.502 -1.353 -19.397 1.00 91.12 107 PRO A N 1
ATOM 810 C CA . PRO A 1 107 ? 12.010 -1.359 -18.024 1.00 91.12 107 PRO A CA 1
ATOM 811 C C . PRO A 1 107 ? 12.082 -2.754 -17.396 1.00 91.12 107 PRO A C 1
ATOM 813 O O . PRO A 1 107 ? 11.961 -3.776 -18.078 1.00 91.12 107 PRO A O 1
ATOM 816 N N . ILE A 1 108 ? 12.301 -2.801 -16.083 1.00 93.81 108 ILE A N 1
ATOM 817 C CA . ILE A 1 108 ? 12.336 -4.061 -15.340 1.00 93.81 108 ILE A CA 1
ATOM 818 C C . ILE A 1 108 ? 10.895 -4.449 -15.015 1.00 93.81 108 ILE A C 1
ATOM 820 O O . ILE A 1 108 ? 10.185 -3.686 -14.368 1.00 93.81 108 ILE A O 1
ATOM 824 N N . ALA A 1 109 ? 10.480 -5.651 -15.421 1.00 95.25 109 ALA A N 1
ATOM 825 C CA . ALA A 1 109 ? 9.147 -6.158 -15.115 1.00 95.25 109 ALA A CA 1
ATOM 826 C C . ALA A 1 109 ? 8.873 -6.157 -13.600 1.00 95.25 109 ALA A C 1
ATOM 828 O O . ALA A 1 109 ? 9.735 -6.538 -12.803 1.00 95.25 109 ALA A O 1
ATOM 829 N N . ALA A 1 110 ? 7.659 -5.766 -13.205 1.00 96.06 110 ALA A N 1
ATOM 830 C CA . ALA A 1 110 ? 7.275 -5.630 -11.799 1.00 96.06 110 ALA A CA 1
ATOM 831 C C . ALA A 1 110 ? 7.383 -6.942 -10.997 1.00 96.06 110 ALA A C 1
ATOM 833 O O . ALA A 1 110 ? 7.673 -6.924 -9.801 1.00 96.06 110 ALA A O 1
ATOM 834 N N . ASP A 1 111 ? 7.256 -8.091 -11.658 1.00 96.56 111 ASP A N 1
ATOM 835 C CA . ASP A 1 111 ? 7.400 -9.415 -11.053 1.00 96.56 111 ASP A CA 1
ATOM 836 C C . ASP A 1 111 ? 8.841 -9.958 -11.083 1.00 96.56 111 ASP A C 1
ATOM 838 O O . ASP A 1 111 ? 9.078 -11.151 -10.893 1.00 96.56 111 ASP A O 1
ATOM 842 N N . HIS A 1 112 ? 9.837 -9.095 -11.285 1.00 97.19 112 HIS A N 1
ATOM 843 C CA . HIS A 1 112 ? 11.242 -9.490 -11.217 1.00 97.19 112 HIS A CA 1
ATOM 844 C C . HIS A 1 112 ? 11.763 -9.565 -9.767 1.00 97.19 112 HIS A C 1
ATOM 846 O O . HIS A 1 112 ? 12.467 -10.511 -9.381 1.00 97.19 112 HIS A O 1
ATOM 852 N N . TYR A 1 113 ? 11.397 -8.587 -8.931 1.00 98.06 113 TYR A N 1
ATOM 853 C CA . TYR A 1 113 ? 11.823 -8.494 -7.530 1.00 98.06 113 TYR A CA 1
ATOM 854 C C . TYR A 1 113 ? 10.679 -8.781 -6.547 1.00 98.06 113 TYR A C 1
ATOM 856 O O . TYR A 1 113 ? 9.519 -8.916 -6.933 1.00 98.06 113 TYR A O 1
ATOM 864 N N . THR A 1 114 ? 11.035 -8.940 -5.266 1.00 97.50 114 THR A N 1
ATOM 865 C CA . THR A 1 114 ? 10.063 -9.122 -4.177 1.00 97.50 114 THR A CA 1
ATOM 866 C C . THR A 1 114 ? 9.495 -7.792 -3.690 1.00 97.50 114 THR A C 1
ATOM 868 O O . THR A 1 114 ? 10.131 -6.744 -3.859 1.00 97.50 114 THR A O 1
ATOM 871 N N . VAL A 1 115 ? 8.362 -7.840 -2.982 1.00 97.25 115 VAL A N 1
ATOM 872 C CA . VAL A 1 115 ? 7.745 -6.686 -2.299 1.00 97.25 115 VAL A CA 1
ATOM 873 C C . VAL A 1 115 ? 8.771 -5.904 -1.477 1.00 97.25 115 VAL A C 1
ATOM 875 O O . VAL A 1 115 ? 8.791 -4.674 -1.489 1.00 97.25 115 VAL A O 1
ATOM 878 N N . ASN A 1 116 ? 9.649 -6.612 -0.767 1.00 96.81 116 ASN A N 1
ATOM 879 C CA . ASN A 1 116 ? 10.620 -6.003 0.141 1.00 96.81 116 ASN A CA 1
ATOM 880 C C . ASN A 1 116 ? 11.849 -5.420 -0.573 1.00 96.81 116 ASN A C 1
ATOM 882 O O . ASN A 1 116 ? 12.531 -4.566 -0.007 1.00 96.81 116 ASN A O 1
ATOM 886 N N . ALA A 1 117 ? 12.152 -5.869 -1.794 1.00 98.06 117 ALA A N 1
ATOM 887 C CA . ALA A 1 117 ? 13.312 -5.406 -2.554 1.00 98.06 117 ALA A CA 1
ATOM 888 C C . ALA A 1 117 ? 13.016 -4.125 -3.350 1.00 98.06 117 ALA A C 1
ATOM 890 O O . ALA A 1 117 ? 13.874 -3.240 -3.440 1.00 98.06 117 ALA A O 1
ATOM 891 N N . TRP A 1 118 ? 11.798 -4.003 -3.884 1.00 97.75 118 TRP A N 1
ATOM 892 C CA . TRP A 1 118 ? 11.402 -2.899 -4.759 1.00 97.75 118 TRP A CA 1
ATOM 893 C C . TRP A 1 118 ? 11.666 -1.489 -4.216 1.00 97.75 118 TRP A C 1
ATOM 895 O O . TRP A 1 118 ? 12.207 -0.694 -4.983 1.00 97.75 118 TRP A O 1
ATOM 905 N N . PRO A 1 119 ? 11.414 -1.155 -2.933 1.00 97.38 119 PRO A N 1
ATOM 906 C CA . PRO A 1 119 ? 11.671 0.195 -2.425 1.00 97.38 119 PRO A CA 1
ATOM 907 C C . PRO A 1 119 ? 13.115 0.675 -2.608 1.00 97.38 119 PRO A C 1
ATOM 909 O O . PRO A 1 119 ? 13.353 1.820 -2.987 1.00 97.38 119 PRO A O 1
ATOM 912 N N . SER A 1 120 ? 14.097 -0.202 -2.377 1.00 97.19 120 SER A N 1
ATOM 913 C CA . SER A 1 120 ? 15.513 0.146 -2.548 1.00 97.19 120 SER A CA 1
ATOM 914 C C . SER A 1 120 ? 15.873 0.321 -4.027 1.00 97.19 120 SER A C 1
ATOM 916 O O . SER A 1 120 ? 16.556 1.277 -4.402 1.00 97.19 120 SER A O 1
ATOM 918 N N . ILE A 1 121 ? 15.366 -0.576 -4.880 1.00 96.19 121 ILE A N 1
ATOM 919 C CA . ILE A 1 121 ? 15.625 -0.569 -6.324 1.00 96.19 121 ILE A CA 1
ATOM 920 C C . ILE A 1 121 ? 15.003 0.668 -6.979 1.00 96.19 121 ILE A C 1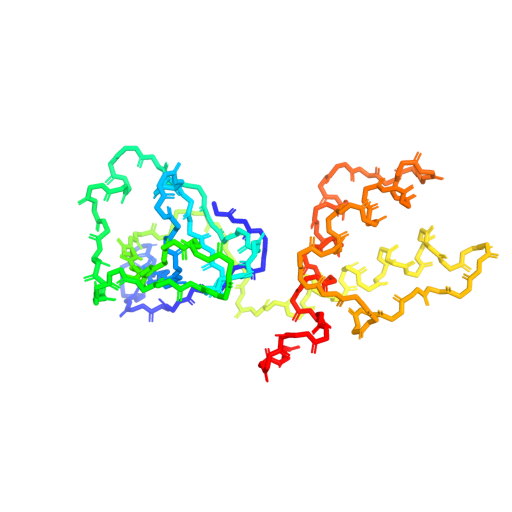
ATOM 922 O O . ILE A 1 121 ? 15.706 1.419 -7.658 1.00 96.19 121 ILE A O 1
ATOM 926 N N . ALA A 1 122 ? 13.721 0.928 -6.713 1.00 95.81 122 ALA A N 1
ATOM 927 C CA . ALA A 1 122 ? 13.002 2.094 -7.213 1.00 95.81 122 ALA A CA 1
ATOM 928 C C . ALA A 1 122 ? 13.683 3.391 -6.769 1.00 95.81 122 ALA A C 1
ATOM 930 O O . ALA A 1 122 ? 13.952 4.246 -7.607 1.00 95.81 122 ALA A O 1
ATOM 931 N N . LYS A 1 123 ? 14.088 3.507 -5.496 1.00 95.56 123 LYS A N 1
ATOM 932 C CA . LYS A 1 123 ? 14.858 4.663 -5.010 1.00 95.56 123 LYS A CA 1
ATOM 933 C C . LYS A 1 123 ? 16.155 4.880 -5.796 1.00 95.56 123 LYS A C 1
ATOM 935 O O . LYS A 1 123 ? 16.475 6.012 -6.155 1.00 95.56 123 LYS A O 1
ATOM 940 N N . GLY A 1 124 ? 16.904 3.811 -6.070 1.00 94.00 124 GLY A N 1
ATOM 941 C CA . GLY A 1 124 ? 18.150 3.885 -6.836 1.00 94.00 124 GLY A CA 1
ATOM 942 C C . GLY A 1 124 ? 17.951 4.298 -8.300 1.00 94.00 124 GLY A C 1
ATOM 943 O O . GLY A 1 124 ? 18.787 5.018 -8.848 1.00 94.00 124 GLY A O 1
ATOM 944 N N . MET A 1 125 ? 16.861 3.858 -8.935 1.00 91.94 125 MET A N 1
ATOM 945 C CA . MET A 1 125 ? 16.505 4.251 -10.306 1.00 91.94 125 MET A CA 1
ATOM 946 C C . MET A 1 125 ? 15.954 5.680 -10.350 1.00 91.94 125 MET A C 1
ATOM 948 O O . MET A 1 125 ? 16.472 6.506 -11.098 1.00 91.94 125 MET A O 1
ATOM 952 N N . GLY A 1 126 ? 14.986 5.995 -9.488 1.00 92.50 126 GLY A N 1
ATOM 953 C CA . GLY A 1 126 ? 14.318 7.294 -9.409 1.00 92.50 126 GLY A CA 1
ATOM 954 C C . GLY A 1 126 ? 15.276 8.456 -9.155 1.00 92.50 126 GLY A C 1
ATOM 955 O O . GLY A 1 126 ? 15.129 9.504 -9.777 1.00 92.50 126 GLY A O 1
ATOM 956 N N . ALA A 1 127 ? 16.335 8.250 -8.361 1.00 92.44 127 ALA A N 1
ATOM 957 C CA . ALA A 1 127 ? 17.379 9.255 -8.122 1.00 92.44 127 ALA A CA 1
ATOM 958 C C . ALA A 1 127 ? 18.146 9.703 -9.388 1.00 92.44 127 ALA A C 1
ATOM 960 O O . ALA A 1 127 ? 18.898 10.674 -9.337 1.00 92.44 127 ALA A O 1
ATOM 961 N N . ARG A 1 128 ? 17.989 8.997 -10.518 1.00 90.25 128 ARG A N 1
ATOM 962 C CA . ARG A 1 128 ? 18.593 9.332 -11.821 1.00 90.25 128 ARG A CA 1
ATOM 963 C C . ARG A 1 128 ? 17.600 9.960 -12.803 1.00 90.25 128 ARG A C 1
ATOM 965 O O . ARG A 1 128 ? 17.930 10.142 -13.971 1.00 90.25 128 ARG A O 1
ATOM 972 N N . THR A 1 129 ? 16.394 10.263 -12.341 1.00 91.38 129 THR A N 1
ATOM 973 C CA . THR A 1 129 ? 15.291 10.798 -13.144 1.00 91.38 129 THR A CA 1
ATOM 974 C C . THR A 1 129 ? 14.862 12.162 -12.598 1.00 91.38 129 THR A C 1
ATOM 976 O O .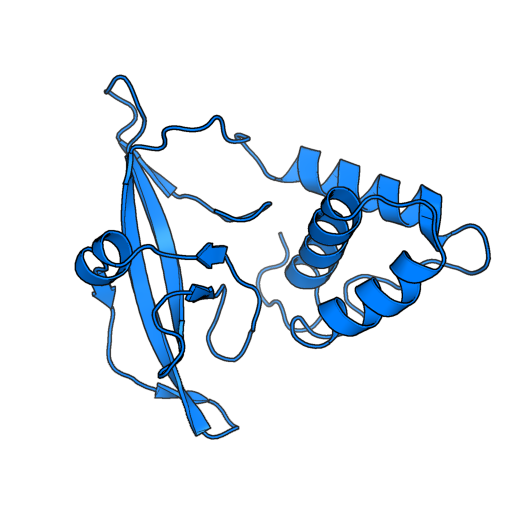 THR A 1 129 ? 15.295 12.566 -11.521 1.00 91.38 129 THR A O 1
ATOM 979 N N . SER A 1 130 ? 14.004 12.881 -13.324 1.00 92.62 130 SER A N 1
ATOM 980 C CA . SER A 1 130 ? 13.366 14.115 -12.834 1.00 92.62 130 SER A CA 1
ATOM 981 C C . SER A 1 130 ? 12.020 13.869 -12.138 1.00 92.62 130 SER A C 1
ATOM 983 O O . SER A 1 130 ? 11.235 14.802 -11.978 1.00 92.62 130 SER A O 1
ATOM 985 N N . MET A 1 131 ? 11.745 12.621 -11.750 1.00 94.69 131 MET A N 1
ATOM 986 C CA . MET A 1 131 ? 1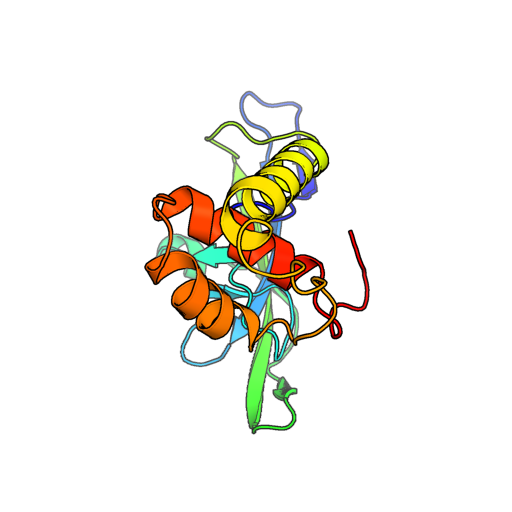0.518 12.206 -11.075 1.00 94.69 131 MET A CA 1
ATOM 987 C C . MET A 1 131 ? 10.401 12.846 -9.685 1.00 94.69 131 MET A C 1
ATOM 989 O O . MET A 1 131 ? 11.379 12.927 -8.937 1.00 94.69 131 MET A O 1
ATOM 993 N N . SER A 1 132 ? 9.197 13.285 -9.326 1.00 96.62 132 SER A N 1
ATOM 994 C CA . SER A 1 132 ? 8.900 13.776 -7.978 1.00 96.62 132 SER A CA 1
ATOM 995 C C . SER A 1 132 ? 8.856 12.642 -6.948 1.00 96.62 132 SER A C 1
ATOM 997 O O . SER A 1 132 ? 8.671 11.473 -7.283 1.00 96.62 132 SER A O 1
ATOM 999 N N . GLU A 1 133 ? 8.965 12.981 -5.660 1.00 95.50 133 GLU A N 1
ATOM 1000 C CA . GLU A 1 133 ? 8.870 11.986 -4.580 1.00 95.50 133 GLU A CA 1
ATOM 1001 C C . GLU A 1 133 ? 7.519 11.248 -4.576 1.00 95.50 133 GLU A C 1
ATOM 1003 O O . GLU A 1 133 ? 7.480 10.043 -4.336 1.00 95.50 133 GLU A O 1
ATOM 1008 N N . ASN A 1 134 ? 6.424 11.942 -4.905 1.00 95.50 134 ASN A N 1
ATOM 1009 C CA . ASN A 1 134 ? 5.087 11.344 -4.973 1.00 95.50 134 ASN A CA 1
ATOM 1010 C C . ASN A 1 134 ? 4.948 10.368 -6.146 1.00 95.50 134 ASN A C 1
ATOM 1012 O O . ASN A 1 134 ? 4.369 9.296 -5.992 1.00 95.50 134 ASN A O 1
ATOM 1016 N N . GLU A 1 135 ? 5.479 10.721 -7.317 1.00 97.19 135 GLU A N 1
ATOM 1017 C CA . GLU A 1 135 ? 5.508 9.823 -8.475 1.00 97.19 135 GLU A CA 1
ATOM 1018 C C . GLU A 1 135 ? 6.346 8.579 -8.179 1.00 97.19 135 GLU A C 1
ATOM 1020 O O . GLU A 1 135 ? 5.930 7.464 -8.497 1.00 97.19 135 GLU A O 1
ATOM 1025 N N . LEU A 1 136 ? 7.480 8.756 -7.495 1.00 97.06 136 LEU A N 1
ATOM 1026 C CA . LEU A 1 136 ? 8.328 7.646 -7.086 1.00 97.06 136 LEU A CA 1
ATOM 1027 C C . LEU A 1 136 ? 7.636 6.734 -6.067 1.00 97.06 136 LEU A C 1
ATOM 1029 O O . LEU A 1 136 ? 7.765 5.516 -6.180 1.00 97.06 136 LEU A O 1
ATOM 1033 N N . ASP A 1 137 ? 6.891 7.278 -5.099 1.00 96.56 137 ASP A N 1
ATOM 1034 C CA . ASP A 1 137 ? 6.097 6.467 -4.160 1.00 96.56 137 ASP A CA 1
ATOM 1035 C C . ASP A 1 137 ? 5.005 5.672 -4.893 1.00 96.56 137 ASP A C 1
ATOM 1037 O O . ASP A 1 137 ? 4.890 4.462 -4.694 1.00 96.56 137 ASP A O 1
ATOM 1041 N N . ILE A 1 138 ? 4.261 6.310 -5.805 1.00 97.06 138 ILE A N 1
ATOM 1042 C CA . ILE A 1 138 ? 3.226 5.641 -6.612 1.00 97.06 138 ILE A CA 1
ATOM 1043 C C . ILE A 1 138 ? 3.831 4.504 -7.444 1.00 97.06 138 ILE A C 1
ATOM 1045 O O . ILE A 1 138 ? 3.314 3.384 -7.416 1.00 97.06 138 ILE A O 1
ATOM 1049 N N . LEU A 1 139 ? 4.938 4.764 -8.144 1.00 97.19 139 LEU A N 1
ATOM 1050 C CA . LEU A 1 139 ? 5.613 3.760 -8.964 1.00 97.19 139 LEU A CA 1
ATOM 1051 C C . LEU A 1 139 ? 6.196 2.624 -8.109 1.00 97.19 139 LEU A C 1
ATOM 1053 O O . LEU A 1 139 ? 6.043 1.449 -8.441 1.00 97.19 139 LEU A O 1
ATOM 1057 N N . THR A 1 140 ? 6.806 2.949 -6.967 1.00 97.56 140 THR A N 1
ATOM 1058 C CA . THR A 1 140 ? 7.324 1.944 -6.025 1.00 97.56 140 THR A CA 1
ATOM 1059 C C . THR A 1 140 ? 6.208 1.019 -5.553 1.00 97.56 140 THR A C 1
ATOM 1061 O O . THR A 1 140 ? 6.380 -0.198 -5.525 1.00 97.56 140 THR A O 1
ATOM 1064 N N . ARG A 1 141 ? 5.038 1.575 -5.230 1.00 96.88 141 ARG A N 1
ATOM 1065 C CA . ARG A 1 141 ? 3.872 0.798 -4.800 1.00 96.88 141 ARG A CA 1
ATOM 1066 C C . ARG A 1 141 ? 3.325 -0.074 -5.906 1.00 96.88 141 ARG A C 1
ATOM 1068 O O . ARG A 1 141 ? 3.019 -1.228 -5.634 1.00 96.88 141 ARG A O 1
ATOM 1075 N N . TYR A 1 142 ? 3.243 0.440 -7.129 1.00 97.12 142 TYR A N 1
ATOM 1076 C CA . TYR A 1 142 ? 2.870 -0.364 -8.287 1.00 97.12 142 TYR A CA 1
ATOM 1077 C C . TYR A 1 142 ? 3.777 -1.593 -8.418 1.00 97.12 142 TYR A C 1
ATOM 1079 O O . TYR A 1 142 ? 3.274 -2.714 -8.506 1.00 97.12 142 TYR A O 1
ATOM 1087 N N . PHE A 1 143 ? 5.097 -1.411 -8.319 1.00 97.38 143 PHE A N 1
ATOM 1088 C CA . PHE A 1 143 ? 6.030 -2.533 -8.328 1.00 97.38 143 PHE A CA 1
ATOM 1089 C C . PHE A 1 143 ? 5.821 -3.492 -7.152 1.00 97.38 143 PHE A C 1
ATOM 1091 O O . PHE A 1 143 ? 5.843 -4.703 -7.343 1.00 97.38 143 PHE A O 1
ATOM 1098 N N . GLN A 1 144 ? 5.577 -2.979 -5.943 1.00 97.62 144 GLN A N 1
ATOM 1099 C CA . GLN A 1 144 ? 5.311 -3.819 -4.774 1.00 97.62 144 GLN A CA 1
ATOM 1100 C C . GLN A 1 144 ? 4.010 -4.625 -4.906 1.00 97.62 144 GLN A C 1
ATOM 1102 O O . GLN A 1 144 ? 4.021 -5.811 -4.606 1.00 97.62 144 GLN A O 1
ATOM 1107 N N . TYR A 1 145 ? 2.914 -4.031 -5.388 1.00 96.50 145 TYR A N 1
ATOM 1108 C CA . TYR A 1 145 ? 1.639 -4.731 -5.605 1.00 96.50 145 TYR A CA 1
ATOM 1109 C C . TYR A 1 145 ? 1.690 -5.752 -6.748 1.00 96.50 145 TYR A C 1
ATOM 1111 O O . TYR A 1 145 ? 0.863 -6.658 -6.789 1.00 96.50 145 TYR A O 1
ATOM 1119 N N . ASN A 1 146 ? 2.665 -5.633 -7.649 1.00 96.19 146 ASN A N 1
ATOM 1120 C CA . ASN A 1 146 ? 2.869 -6.542 -8.778 1.00 96.19 146 ASN A CA 1
ATOM 1121 C C . ASN A 1 146 ? 4.131 -7.407 -8.629 1.00 96.19 146 ASN A C 1
ATOM 1123 O O . ASN A 1 146 ? 4.558 -8.059 -9.585 1.00 96.19 146 ASN A O 1
ATOM 1127 N N . ALA A 1 147 ? 4.724 -7.420 -7.432 1.00 97.56 147 ALA A N 1
ATOM 1128 C CA . ALA A 1 147 ? 5.941 -8.154 -7.136 1.00 97.56 147 ALA A CA 1
ATOM 1129 C C . ALA A 1 147 ? 5.745 -9.669 -7.257 1.00 97.56 147 ALA A C 1
ATOM 1131 O O . ALA A 1 147 ? 4.636 -10.198 -7.174 1.00 97.56 147 ALA A O 1
ATOM 1132 N N . LYS A 1 148 ? 6.850 -10.398 -7.414 1.00 96.75 148 LYS A N 1
ATOM 1133 C CA . LYS A 1 148 ? 6.812 -11.845 -7.689 1.00 96.75 148 LYS A CA 1
ATOM 1134 C C . LYS A 1 148 ? 6.222 -12.699 -6.570 1.00 96.75 148 LYS A C 1
ATOM 1136 O O . LYS A 1 148 ? 5.784 -13.816 -6.819 1.00 96.75 148 LYS A O 1
ATOM 1141 N N . ASP A 1 149 ? 6.286 -12.201 -5.341 1.00 95.25 149 ASP A N 1
ATOM 1142 C CA . ASP A 1 149 ? 5.810 -12.849 -4.122 1.00 95.25 149 ASP A CA 1
ATOM 1143 C C . ASP A 1 149 ? 4.421 -12.348 -3.691 1.00 95.25 149 ASP A C 1
ATOM 1145 O O . ASP A 1 149 ? 3.937 -12.728 -2.628 1.00 95.25 149 ASP A O 1
ATOM 1149 N N . ILE A 1 150 ? 3.748 -11.541 -4.519 1.00 93.75 150 ILE A N 1
ATOM 1150 C CA . ILE A 1 150 ? 2.319 -11.259 -4.370 1.00 93.75 150 ILE A CA 1
ATOM 1151 C C . ILE A 1 150 ? 1.519 -12.399 -5.006 1.00 93.75 150 ILE A C 1
ATOM 1153 O O . ILE A 1 150 ? 1.594 -12.643 -6.211 1.00 93.75 150 ILE A O 1
ATOM 1157 N N . THR A 1 151 ? 0.741 -13.106 -4.187 1.00 81.44 151 THR A N 1
ATOM 1158 C CA . THR A 1 151 ? -0.071 -14.256 -4.617 1.00 81.44 151 THR A CA 1
ATOM 1159 C C . THR A 1 151 ? -1.406 -13.854 -5.242 1.00 81.44 151 THR A C 1
ATOM 1161 O O . THR A 1 151 ? -1.945 -14.602 -6.052 1.00 81.44 151 THR A O 1
ATOM 1164 N N . GLU A 1 152 ? -1.922 -12.671 -4.909 1.00 70.12 152 GLU A N 1
ATOM 1165 C CA . GLU A 1 152 ? -3.108 -12.071 -5.527 1.00 70.12 152 GLU A CA 1
ATOM 1166 C C . GLU A 1 152 ? -2.680 -10.835 -6.318 1.00 70.12 152 GLU A C 1
ATOM 1168 O O . GLU A 1 152 ? -2.657 -9.719 -5.798 1.00 70.12 152 GLU A O 1
ATOM 1173 N N . LYS A 1 153 ? -2.268 -11.051 -7.574 1.00 60.88 153 LYS A N 1
ATOM 1174 C CA . LYS A 1 153 ? -1.975 -9.946 -8.495 1.00 60.88 153 LYS A CA 1
ATOM 1175 C C . LYS A 1 153 ? -3.271 -9.177 -8.774 1.00 60.88 153 LYS A C 1
ATOM 1177 O O . LYS A 1 153 ? -4.312 -9.800 -8.989 1.00 60.88 153 LYS A O 1
ATOM 1182 N N . GLN A 1 154 ? -3.188 -7.850 -8.727 1.00 56.06 154 GLN A N 1
ATOM 1183 C CA . GLN A 1 154 ? -4.336 -6.945 -8.824 1.00 56.06 154 GLN A CA 1
ATOM 1184 C C . GLN A 1 154 ? -4.597 -6.441 -10.239 1.00 56.06 154 GLN A C 1
ATOM 1186 O O . GLN A 1 154 ? -3.609 -6.155 -10.947 1.00 56.06 154 GLN A O 1
#

Foldseek 3Di:
DAAPFDWAFPADPDPFTKTKGKAKAWPVRLQFGAHYVVFPHTRDGHDPVQSVQKDWDDDWDQDPVGITMTMIMHIDTDPDDDDPDCVVLLVLLVVLQCVQPVPPHHGDDLQPAESVCLLVVLVVSCVVGPDDPSSSSSNSSSSNLCYNPNPDRD

Secondary structure (DSSP, 8-state):
--TT---EEEE-SSSS-EEEEEEEEETT-TTEEEEETTEEEEEEE--HHHHHT-EEEEEEEE-TTS-EEEEEEEEEE--S---SSSHHHHHHHHHHHHHHHTTTSPPPPTTSS-TTTHHHHHHHHHTTS---HHHHHHHHHHHHHT-TT-SS--

pLDDT: mean 93.83, std 5.43, range [56.06, 98.06]

Organism: NCBI:txid1401327